Protein AF-A0A1J6JEH6-F1 (afdb_monomer_lite)

Structure (mmCIF, N/CA/C/O backbone):
data_AF-A0A1J6JEH6-F1
#
_entry.id   AF-A0A1J6JEH6-F1
#
loop_
_atom_site.group_PDB
_atom_site.id
_atom_site.type_symbol
_atom_site.label_atom_id
_atom_site.label_alt_id
_atom_site.label_comp_id
_atom_site.label_asym_id
_atom_site.label_entity_id
_atom_site.label_seq_id
_atom_site.pdbx_PDB_ins_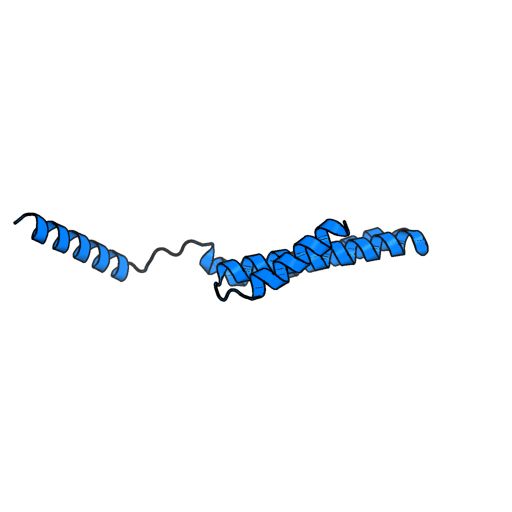code
_atom_site.Cartn_x
_atom_site.Cartn_y
_atom_site.Cartn_z
_atom_site.occupancy
_atom_site.B_iso_or_equiv
_atom_site.auth_seq_id
_atom_site.auth_comp_id
_atom_site.auth_asym_id
_atom_site.auth_atom_id
_atom_site.pdbx_PDB_model_num
ATOM 1 N N . MET A 1 1 ? 6.330 -15.374 -10.307 1.00 56.19 1 MET A N 1
ATOM 2 C CA . MET A 1 1 ? 5.485 -14.159 -10.274 1.00 56.19 1 MET A CA 1
ATOM 3 C C . MET A 1 1 ? 4.060 -14.418 -10.747 1.00 56.19 1 MET A C 1
ATOM 5 O O . MET A 1 1 ? 3.161 -14.256 -9.941 1.00 56.19 1 MET A O 1
ATOM 9 N N . VAL A 1 2 ? 3.834 -14.915 -11.970 1.00 61.06 2 VAL A N 1
ATOM 10 C CA . VAL A 1 2 ? 2.478 -15.152 -12.523 1.00 61.06 2 VAL A CA 1
ATOM 11 C C . VAL A 1 2 ? 1.598 -16.068 -11.651 1.00 61.06 2 VAL A C 1
ATOM 13 O O . VAL A 1 2 ? 0.466 -15.708 -11.346 1.00 61.06 2 VAL A O 1
ATOM 16 N N . SER A 1 3 ? 2.131 -17.201 -11.174 1.00 62.75 3 SER A N 1
ATOM 17 C CA . SER A 1 3 ? 1.400 -18.117 -10.275 1.00 62.75 3 SER A CA 1
ATOM 18 C C . SER A 1 3 ? 0.985 -17.444 -8.954 1.00 62.75 3 SER A C 1
ATOM 20 O O . SER A 1 3 ? -0.160 -17.559 -8.527 1.00 62.75 3 SER A O 1
ATOM 22 N N . VAL A 1 4 ? 1.872 -16.636 -8.361 1.00 68.81 4 VAL A N 1
ATOM 23 C CA . VAL A 1 4 ? 1.596 -15.885 -7.121 1.00 68.81 4 VAL A CA 1
ATOM 24 C C . VAL A 1 4 ? 0.475 -14.865 -7.334 1.00 68.81 4 VAL A C 1
ATOM 26 O O . VAL A 1 4 ? -0.432 -14.772 -6.511 1.00 68.81 4 VAL A O 1
ATOM 29 N N . THR A 1 5 ? 0.491 -14.142 -8.458 1.00 70.25 5 THR A N 1
ATOM 30 C CA . THR A 1 5 ? -0.560 -13.174 -8.808 1.00 70.25 5 THR A CA 1
ATOM 31 C C . THR A 1 5 ? -1.913 -13.858 -9.000 1.00 70.25 5 THR A C 1
ATOM 33 O O . THR A 1 5 ? -2.929 -13.355 -8.532 1.00 70.25 5 THR A O 1
ATOM 36 N N . MET A 1 6 ? -1.930 -15.030 -9.642 1.00 75.12 6 MET A N 1
ATOM 37 C CA . MET A 1 6 ? -3.159 -15.781 -9.905 1.00 75.12 6 MET A CA 1
ATOM 38 C C . MET A 1 6 ? -3.780 -16.333 -8.615 1.00 75.12 6 MET A C 1
ATOM 40 O O . MET A 1 6 ? -4.987 -16.214 -8.407 1.00 75.12 6 MET A O 1
ATOM 44 N N . VAL A 1 7 ? -2.950 -16.867 -7.713 1.00 72.94 7 VAL A N 1
ATOM 45 C CA . VAL A 1 7 ? -3.392 -17.349 -6.396 1.00 72.94 7 VAL A CA 1
ATOM 46 C C . VAL A 1 7 ? -3.938 -16.197 -5.549 1.00 72.94 7 VAL A C 1
ATOM 48 O O . VAL A 1 7 ? -5.037 -16.315 -5.012 1.00 72.94 7 VAL A O 1
ATOM 51 N N . LYS A 1 8 ? -3.236 -15.055 -5.482 1.00 65.75 8 LYS A N 1
ATOM 52 C CA . LYS A 1 8 ? -3.715 -13.877 -4.735 1.00 65.75 8 LYS A CA 1
ATOM 53 C C . LYS A 1 8 ? -5.006 -13.293 -5.320 1.00 65.75 8 LYS A C 1
ATOM 55 O O . LYS A 1 8 ? -5.881 -12.883 -4.563 1.00 65.75 8 LYS A O 1
ATOM 60 N N . PHE A 1 9 ? -5.177 -13.317 -6.644 1.00 71.06 9 PHE A N 1
ATOM 61 C CA . PHE A 1 9 ? -6.410 -12.873 -7.301 1.00 71.06 9 PHE A CA 1
ATOM 62 C C . PHE A 1 9 ? -7.614 -13.765 -6.959 1.00 71.06 9 PHE A C 1
ATOM 64 O O . PHE A 1 9 ? -8.680 -13.261 -6.606 1.00 71.06 9 PHE A O 1
ATOM 71 N N . LEU A 1 10 ? -7.445 -15.090 -6.991 1.00 74.88 10 LEU A N 1
ATOM 72 C CA . LEU A 1 10 ? -8.499 -16.030 -6.593 1.00 74.88 10 LEU A CA 1
ATOM 73 C C . LEU A 1 10 ? -8.874 -15.869 -5.114 1.00 74.88 10 LEU A C 1
ATOM 75 O O . LEU A 1 10 ? -10.059 -15.861 -4.773 1.00 74.88 10 LEU A O 1
ATOM 79 N N . LEU A 1 11 ? -7.878 -15.666 -4.249 1.00 67.25 11 LEU A N 1
ATOM 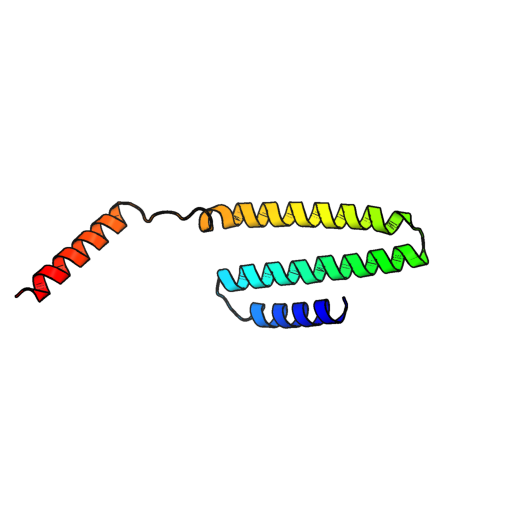80 C CA . LEU A 1 11 ? -8.097 -15.406 -2.827 1.00 67.25 11 LEU A CA 1
ATOM 81 C C . LEU A 1 11 ? -8.841 -14.079 -2.596 1.00 67.25 11 LEU A C 1
ATOM 83 O O . LEU A 1 11 ? -9.743 -14.018 -1.767 1.00 67.25 11 LEU A O 1
ATOM 87 N N . MET A 1 12 ? -8.534 -13.035 -3.372 1.00 63.81 12 MET A N 1
ATOM 88 C CA . MET A 1 12 ? -9.216 -11.736 -3.317 1.00 63.81 12 MET A CA 1
ATOM 89 C C . MET A 1 12 ? -10.705 -11.845 -3.683 1.00 63.81 12 MET A C 1
ATOM 91 O O . MET A 1 12 ? -11.562 -11.284 -2.992 1.00 63.81 12 MET A O 1
ATOM 95 N N . VAL A 1 13 ? -11.037 -12.610 -4.727 1.00 70.19 13 VAL A N 1
ATOM 96 C CA . VAL A 1 13 ? -12.432 -12.889 -5.109 1.00 70.19 13 VAL A CA 1
ATOM 97 C C . VAL A 1 13 ? -13.152 -13.694 -4.020 1.00 70.19 13 VAL A C 1
ATOM 99 O O . VAL A 1 13 ? -14.316 -13.417 -3.722 1.00 70.19 13 VAL A O 1
ATOM 102 N N . TYR A 1 14 ? -12.463 -14.647 -3.388 1.00 68.75 14 TYR A N 1
ATOM 103 C CA . TYR A 1 14 ? -13.014 -15.454 -2.299 1.00 68.75 14 TYR A CA 1
ATOM 104 C C . TYR A 1 14 ? -13.277 -14.622 -1.032 1.00 68.75 14 TYR A C 1
ATOM 106 O O . TYR A 1 14 ? -14.378 -14.663 -0.480 1.00 68.75 14 TYR A O 1
ATOM 114 N N . CYS A 1 15 ? -12.321 -13.789 -0.612 1.00 58.78 15 CYS A N 1
ATOM 115 C CA . CYS A 1 15 ? -12.451 -12.937 0.573 1.00 58.78 15 CYS A CA 1
ATOM 116 C C . CYS A 1 15 ? -13.490 -11.815 0.400 1.00 58.78 15 CYS A C 1
ATOM 118 O O . CYS A 1 15 ? -14.144 -11.448 1.376 1.00 58.78 15 CYS A O 1
ATOM 120 N N . ARG A 1 16 ? -13.746 -11.325 -0.827 1.00 59.09 16 ARG A N 1
ATOM 121 C CA . ARG A 1 16 ? -14.825 -10.345 -1.098 1.00 59.09 16 ARG A CA 1
ATOM 122 C C . ARG A 1 16 ? -16.233 -10.846 -0.766 1.00 59.09 16 ARG A C 1
ATOM 124 O O . ARG A 1 16 ? -17.137 -10.020 -0.654 1.00 59.09 16 ARG A O 1
ATOM 131 N N . LYS A 1 17 ? -16.447 -12.158 -0.602 1.00 59.12 17 LYS A N 1
ATOM 132 C CA . LYS A 1 17 ? -17.752 -12.708 -0.194 1.00 59.12 17 LYS A CA 1
ATOM 133 C C . LYS A 1 17 ? -18.069 -12.514 1.294 1.00 59.12 17 LYS A C 1
ATOM 135 O O . LYS A 1 17 ? -19.230 -12.655 1.672 1.00 59.12 17 LYS A O 1
ATOM 140 N N . PHE A 1 18 ? -17.091 -12.170 2.131 1.00 58.00 18 PHE A N 1
ATOM 141 C CA . PHE A 1 18 ? -17.283 -12.037 3.576 1.00 58.00 18 PHE A CA 1
ATOM 142 C C . PHE A 1 18 ? -17.427 -10.565 3.994 1.00 58.00 18 PHE A C 1
ATOM 144 O O . PHE A 1 18 ? -16.619 -9.715 3.631 1.00 58.00 18 PHE A O 1
ATOM 151 N N . LYS A 1 19 ? -18.468 -10.252 4.781 1.00 55.72 19 LYS A N 1
ATOM 152 C CA . LYS A 1 19 ? -18.788 -8.885 5.246 1.00 55.72 19 LYS A CA 1
ATOM 153 C C . LYS A 1 19 ? -18.022 -8.443 6.504 1.00 55.72 19 LYS A C 1
ATOM 155 O O . LYS A 1 19 ? -18.225 -7.324 6.962 1.00 55.72 19 LYS A O 1
ATOM 160 N N . ASN A 1 20 ? -17.157 -9.294 7.055 1.00 60.22 20 ASN A N 1
ATOM 161 C CA . ASN A 1 20 ? -16.379 -8.975 8.252 1.00 60.22 20 ASN A CA 1
ATOM 162 C C . ASN A 1 20 ? -15.307 -7.922 7.944 1.00 60.22 20 ASN A C 1
ATOM 164 O O . ASN A 1 20 ? -14.566 -8.054 6.971 1.00 60.22 20 ASN A O 1
ATOM 168 N N . GLU A 1 21 ? -15.205 -6.902 8.795 1.00 61.47 21 GLU A N 1
ATOM 169 C CA . GLU A 1 21 ? -14.291 -5.761 8.631 1.00 61.47 21 GLU A CA 1
ATOM 170 C C . GLU A 1 21 ? -12.819 -6.201 8.545 1.00 61.47 21 GLU A C 1
ATOM 172 O O . GLU A 1 21 ? -12.093 -5.785 7.644 1.00 61.47 21 GLU A O 1
ATOM 177 N N . ILE A 1 22 ? -12.429 -7.172 9.377 1.00 65.75 22 ILE A N 1
ATOM 178 C CA . ILE A 1 22 ? -11.092 -7.789 9.376 1.00 65.75 22 ILE A CA 1
ATOM 179 C C . ILE A 1 22 ? -10.810 -8.515 8.048 1.00 65.75 22 ILE A C 1
ATOM 181 O O . ILE A 1 22 ? -9.721 -8.414 7.484 1.00 65.75 22 ILE A O 1
ATOM 185 N N . VAL A 1 23 ? -11.808 -9.221 7.502 1.00 64.88 23 VAL A N 1
ATOM 186 C CA . VAL A 1 23 ? -11.660 -9.962 6.238 1.00 64.88 23 VAL A CA 1
ATOM 187 C C . VAL A 1 23 ? -11.606 -9.005 5.046 1.00 64.88 23 VAL A C 1
ATOM 189 O O . VAL A 1 23 ? -10.890 -9.271 4.085 1.00 64.88 23 VAL A O 1
ATOM 192 N N . ARG A 1 24 ? -12.293 -7.857 5.113 1.00 66.12 24 ARG A N 1
ATOM 193 C CA . ARG A 1 24 ? -12.174 -6.792 4.105 1.00 66.12 24 ARG A CA 1
ATOM 194 C C . ARG A 1 24 ? -10.796 -6.140 4.115 1.00 66.12 24 ARG A C 1
ATOM 196 O O . ARG A 1 24 ? -10.260 -5.917 3.034 1.00 66.12 24 ARG A O 1
ATOM 203 N N . ALA A 1 25 ? -10.214 -5.886 5.287 1.00 66.44 25 ALA A N 1
ATOM 204 C CA . ALA A 1 25 ? -8.846 -5.378 5.384 1.00 66.44 25 ALA A CA 1
ATOM 205 C C . ALA A 1 25 ? -7.838 -6.367 4.765 1.00 66.44 25 ALA A C 1
ATOM 207 O O . ALA A 1 25 ? -7.026 -5.979 3.929 1.00 66.44 25 ALA A O 1
ATOM 208 N N . CYS A 1 26 ? -7.971 -7.662 5.071 1.00 68.50 26 CYS A N 1
ATOM 209 C CA . CYS A 1 26 ? -7.160 -8.727 4.468 1.00 68.50 26 CYS A CA 1
ATOM 210 C C . CYS A 1 26 ? -7.382 -8.869 2.945 1.00 68.50 26 CYS A C 1
ATOM 212 O O . CYS A 1 26 ? -6.436 -9.056 2.182 1.00 68.50 26 CYS A O 1
ATOM 214 N N . ALA A 1 27 ? -8.619 -8.719 2.461 1.00 66.56 27 ALA A N 1
ATOM 215 C CA . ALA A 1 27 ? -8.908 -8.718 1.026 1.00 66.56 27 ALA A CA 1
ATOM 216 C C . ALA A 1 27 ? -8.283 -7.513 0.302 1.00 66.56 27 ALA A C 1
ATOM 218 O O . ALA A 1 27 ? -7.878 -7.630 -0.856 1.00 66.56 27 ALA A O 1
ATOM 219 N N . GLN A 1 28 ? -8.222 -6.361 0.973 1.00 67.69 28 GLN A N 1
ATOM 220 C CA . GLN A 1 28 ? -7.633 -5.141 0.432 1.00 67.69 28 GLN A CA 1
ATOM 221 C C . GLN A 1 28 ? -6.107 -5.246 0.337 1.00 67.69 28 GLN A C 1
ATOM 223 O O . GLN A 1 28 ? -5.551 -4.876 -0.695 1.00 67.69 28 GLN A O 1
ATOM 228 N N . ASP A 1 29 ? -5.458 -5.834 1.342 1.00 76.88 29 ASP A N 1
ATOM 229 C CA . ASP A 1 29 ? -4.030 -6.173 1.319 1.00 76.88 29 ASP A CA 1
ATOM 230 C C . ASP A 1 29 ? -3.677 -7.065 0.113 1.00 76.88 29 ASP A C 1
ATOM 232 O O . ASP A 1 29 ? -2.844 -6.717 -0.728 1.00 76.88 29 ASP A O 1
ATOM 236 N N . HIS A 1 30 ? -4.426 -8.155 -0.079 1.00 74.25 30 HIS A N 1
ATOM 237 C CA . HIS A 1 30 ? -4.211 -9.053 -1.214 1.00 74.25 30 HIS A CA 1
ATOM 238 C C . HIS A 1 30 ? -4.473 -8.413 -2.582 1.00 74.25 30 HIS A C 1
ATOM 240 O O . HIS A 1 30 ? -3.790 -8.745 -3.553 1.00 74.25 30 HIS A O 1
ATOM 246 N N . PHE A 1 31 ? -5.437 -7.496 -2.690 1.00 74.69 31 PHE A N 1
ATOM 247 C CA . PHE A 1 31 ? -5.664 -6.752 -3.930 1.00 74.69 31 PHE A CA 1
ATOM 248 C C . PHE A 1 31 ? -4.478 -5.851 -4.277 1.00 74.69 31 PHE A C 1
ATOM 250 O O . PHE A 1 31 ? -4.056 -5.798 -5.434 1.00 74.69 31 PHE A O 1
ATOM 257 N N . PHE A 1 32 ? -3.917 -5.179 -3.273 1.00 77.69 32 PHE A N 1
ATOM 258 C CA . PHE A 1 32 ? -2.740 -4.340 -3.451 1.00 77.69 32 PHE A CA 1
ATOM 259 C C . PHE A 1 32 ? -1.535 -5.145 -3.920 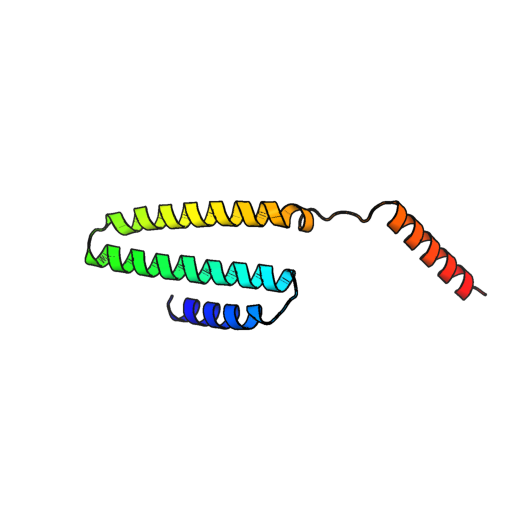1.00 77.69 32 PHE A C 1
ATOM 261 O O . PHE A 1 32 ? -0.880 -4.747 -4.880 1.00 77.69 32 PHE A O 1
ATOM 268 N N . ASP A 1 33 ? -1.309 -6.314 -3.332 1.00 77.19 33 ASP A N 1
ATOM 269 C CA . ASP A 1 33 ? -0.248 -7.224 -3.756 1.00 77.19 33 ASP A CA 1
ATOM 270 C C . ASP A 1 33 ? -0.388 -7.705 -5.209 1.00 77.19 33 ASP A C 1
ATOM 272 O O . ASP A 1 33 ? 0.607 -7.906 -5.906 1.00 77.19 33 ASP A O 1
ATOM 276 N N . VAL A 1 34 ? -1.616 -7.911 -5.692 1.00 74.06 34 VAL A N 1
ATOM 277 C CA . VAL A 1 34 ? -1.863 -8.268 -7.099 1.00 74.06 34 VAL A CA 1
ATOM 278 C C . VAL A 1 34 ? -1.519 -7.096 -8.020 1.00 74.06 34 VAL A C 1
ATOM 280 O O . VAL A 1 34 ? -0.901 -7.300 -9.070 1.00 74.06 34 VAL A O 1
ATOM 283 N N . ILE A 1 35 ? -1.883 -5.870 -7.636 1.00 77.44 35 ILE A N 1
ATOM 284 C CA . ILE A 1 35 ? -1.587 -4.659 -8.412 1.00 77.44 35 ILE A CA 1
ATOM 285 C C . ILE A 1 35 ? -0.079 -4.409 -8.467 1.00 77.44 35 ILE A C 1
ATOM 287 O O . ILE A 1 35 ? 0.474 -4.278 -9.554 1.00 77.44 35 ILE A O 1
ATOM 291 N N . THR A 1 36 ? 0.616 -4.386 -7.332 1.00 75.69 36 THR A N 1
ATOM 292 C CA . THR A 1 36 ? 2.057 -4.090 -7.305 1.00 75.69 36 THR A CA 1
ATOM 293 C C . THR A 1 36 ? 2.861 -5.137 -8.074 1.00 75.69 36 THR A C 1
ATOM 295 O O . THR A 1 36 ? 3.743 -4.784 -8.856 1.00 75.69 36 THR A O 1
ATOM 298 N N . ASN A 1 37 ? 2.510 -6.419 -7.944 1.00 79.31 37 ASN A N 1
ATOM 299 C CA . ASN A 1 37 ? 3.200 -7.505 -8.636 1.00 79.31 37 ASN A CA 1
ATOM 300 C C . ASN A 1 37 ? 2.913 -7.531 -10.150 1.00 79.31 37 ASN A C 1
ATOM 302 O O . ASN A 1 37 ? 3.790 -7.873 -10.943 1.00 79.31 37 ASN A O 1
ATOM 306 N N . SER A 1 38 ? 1.699 -7.161 -10.575 1.00 73.44 38 SER A N 1
ATOM 307 C CA . SER A 1 38 ? 1.364 -7.046 -12.003 1.00 73.44 38 SER A CA 1
ATOM 308 C C . SER A 1 38 ? 2.039 -5.838 -12.657 1.00 73.44 38 SER A C 1
ATOM 310 O O . SER A 1 38 ? 2.630 -5.986 -13.725 1.00 73.44 38 SER A O 1
ATOM 312 N N . VAL A 1 39 ? 2.045 -4.675 -11.999 1.00 75.69 39 VAL A N 1
ATOM 313 C CA . VAL A 1 39 ? 2.759 -3.482 -12.485 1.00 75.69 39 VAL A CA 1
ATOM 314 C C . VAL A 1 39 ? 4.273 -3.717 -12.496 1.00 75.69 39 VAL A C 1
ATOM 316 O O . VAL A 1 39 ? 4.933 -3.357 -13.470 1.00 75.69 39 VAL A O 1
ATOM 319 N N . GLY A 1 40 ? 4.831 -4.395 -11.488 1.00 78.81 40 GLY A N 1
ATOM 320 C CA . GLY A 1 40 ? 6.243 -4.789 -11.476 1.00 78.81 40 GLY A CA 1
ATOM 321 C C . GLY A 1 40 ? 6.614 -5.683 -12.665 1.00 78.81 40 GLY A C 1
ATOM 322 O O . GLY A 1 40 ? 7.612 -5.437 -13.338 1.00 78.81 40 GLY A O 1
ATOM 323 N N . LEU A 1 41 ? 5.766 -6.662 -12.999 1.00 79.00 41 LEU A N 1
ATOM 324 C CA . LEU A 1 41 ? 5.965 -7.519 -14.171 1.00 79.00 41 LEU A CA 1
ATOM 325 C C . LEU A 1 41 ? 5.918 -6.720 -15.484 1.00 79.00 41 LEU A C 1
ATOM 327 O O . LEU A 1 41 ? 6.760 -6.922 -16.355 1.00 79.00 41 LEU A O 1
ATOM 331 N N . VAL A 1 42 ? 4.953 -5.806 -15.624 1.00 77.81 42 VAL A N 1
ATOM 332 C CA . VAL A 1 42 ? 4.813 -4.952 -16.815 1.00 77.81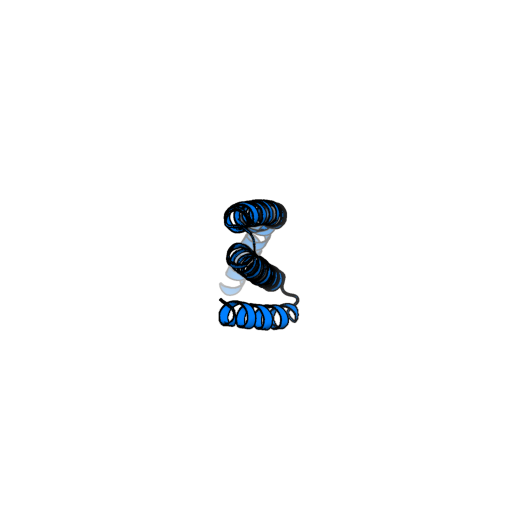 42 VAL A CA 1
ATOM 333 C C . VAL A 1 42 ? 6.033 -4.050 -16.985 1.00 77.81 42 VAL A C 1
ATOM 335 O O . VAL A 1 42 ? 6.581 -3.969 -18.083 1.00 77.81 42 VAL A O 1
ATOM 338 N N . THR A 1 43 ? 6.496 -3.426 -15.901 1.00 73.19 43 THR A N 1
ATOM 339 C CA . THR A 1 43 ? 7.682 -2.560 -15.919 1.00 73.19 43 THR A CA 1
ATOM 340 C C . THR A 1 43 ? 8.936 -3.343 -16.312 1.00 73.19 43 THR A C 1
ATOM 342 O O . THR A 1 43 ? 9.659 -2.911 -17.207 1.00 73.19 43 THR A O 1
ATOM 345 N N . ALA A 1 44 ? 9.143 -4.533 -15.739 1.00 75.00 44 ALA A N 1
ATOM 346 C CA . ALA A 1 44 ? 10.283 -5.388 -16.065 1.00 75.00 44 ALA A CA 1
ATOM 347 C C . ALA A 1 44 ? 10.275 -5.836 -17.539 1.00 75.00 44 ALA A C 1
ATOM 349 O O . ALA A 1 44 ? 11.302 -5.798 -18.216 1.00 75.00 44 ALA A O 1
ATOM 350 N N . VAL A 1 45 ? 9.108 -6.213 -18.076 1.00 76.00 45 VAL A N 1
ATOM 351 C CA . VAL A 1 45 ? 8.965 -6.596 -19.493 1.00 76.00 45 VAL A CA 1
ATOM 352 C C . VAL A 1 45 ? 9.217 -5.402 -20.421 1.00 76.00 45 VAL A C 1
ATOM 354 O O . VAL A 1 45 ? 9.910 -5.537 -21.432 1.00 76.00 45 VAL A O 1
ATOM 357 N N . LEU A 1 46 ? 8.696 -4.221 -20.079 1.00 72.12 46 LEU A N 1
ATOM 358 C CA . LEU A 1 46 ? 8.918 -2.994 -20.848 1.00 72.12 46 LEU A CA 1
ATOM 359 C C . LEU A 1 46 ? 10.384 -2.543 -20.809 1.00 72.12 46 LEU A C 1
ATOM 361 O O . LEU A 1 46 ? 10.900 -2.095 -21.833 1.00 72.12 46 LEU A O 1
ATOM 365 N N . ALA A 1 47 ? 11.071 -2.709 -19.679 1.00 70.44 47 ALA A N 1
ATOM 366 C CA . ALA A 1 47 ? 12.483 -2.368 -19.535 1.00 70.44 47 ALA A CA 1
ATOM 367 C C . ALA A 1 47 ? 13.394 -3.233 -20.419 1.00 70.44 47 ALA A C 1
ATOM 369 O O . ALA A 1 47 ? 14.355 -2.724 -20.992 1.00 70.44 47 ALA A O 1
ATOM 370 N N . VAL A 1 48 ? 13.055 -4.515 -20.598 1.00 71.25 48 VAL A N 1
ATOM 371 C CA . VAL A 1 48 ? 13.777 -5.420 -21.510 1.00 71.25 48 VAL A CA 1
ATOM 372 C C . VAL A 1 48 ? 13.533 -5.058 -22.980 1.00 71.25 48 VAL A C 1
ATOM 374 O O . VAL A 1 48 ? 14.414 -5.255 -23.816 1.00 71.25 48 VAL A O 1
ATOM 377 N N . ARG A 1 49 ? 12.345 -4.536 -23.323 1.00 69.62 49 ARG A N 1
ATOM 378 C CA . ARG A 1 49 ? 11.954 -4.292 -24.721 1.00 69.62 49 ARG A CA 1
ATOM 379 C C . ARG A 1 49 ? 12.281 -2.889 -25.239 1.00 69.62 49 ARG A C 1
ATOM 381 O O . ARG A 1 49 ? 12.504 -2.759 -26.440 1.00 69.62 49 ARG A O 1
ATOM 388 N N . PHE A 1 50 ? 12.280 -1.874 -24.374 1.00 68.50 50 PHE A N 1
ATOM 389 C CA . PHE A 1 50 ? 12.378 -0.467 -24.776 1.00 68.50 50 PHE A CA 1
ATOM 390 C C . PHE A 1 50 ? 13.638 0.224 -24.243 1.00 68.50 50 PHE A C 1
ATOM 392 O O . PHE A 1 50 ? 14.544 0.503 -25.022 1.00 68.50 50 PHE A O 1
ATOM 399 N N . TYR A 1 51 ? 13.710 0.506 -22.939 1.00 68.69 51 TYR A N 1
ATOM 400 C CA . TYR A 1 51 ? 14.823 1.246 -22.337 1.00 68.69 51 TYR A CA 1
ATOM 401 C C . TYR A 1 51 ? 15.053 0.810 -20.884 1.00 68.69 51 TYR A C 1
ATOM 403 O O . TYR A 1 51 ? 14.113 0.756 -20.094 1.00 68.69 51 TYR A O 1
ATOM 411 N N . TRP A 1 52 ? 16.318 0.588 -20.510 1.00 70.94 52 TRP A N 1
ATOM 412 C CA . TRP A 1 52 ? 16.742 0.172 -19.160 1.00 70.94 52 TRP A CA 1
ATOM 413 C C . TRP A 1 52 ? 16.243 1.103 -18.035 1.00 70.94 52 TRP A C 1
ATOM 415 O O . TRP A 1 52 ? 15.964 0.640 -16.934 1.00 70.94 52 TRP A O 1
ATOM 425 N N . TRP A 1 53 ? 16.055 2.399 -18.312 1.00 73.50 53 TRP A N 1
ATOM 426 C CA . TRP A 1 53 ? 15.592 3.387 -17.324 1.00 73.50 53 TRP A CA 1
ATOM 427 C C . TRP A 1 53 ? 14.124 3.229 -16.905 1.00 73.50 53 TRP A C 1
ATOM 429 O O . TRP A 1 53 ? 13.713 3.799 -15.898 1.00 73.50 53 TRP A O 1
ATOM 439 N N . ILE A 1 54 ? 13.328 2.449 -17.640 1.00 73.12 54 ILE A N 1
ATOM 440 C CA . ILE A 1 54 ? 11.903 2.258 -17.338 1.00 73.12 54 ILE A CA 1
ATOM 441 C C . ILE A 1 54 ? 11.714 1.490 -16.023 1.00 73.12 54 ILE A C 1
ATOM 443 O O . ILE A 1 54 ? 10.797 1.802 -15.267 1.00 73.12 54 ILE A O 1
ATOM 447 N N . ASP A 1 55 ? 12.602 0.542 -15.721 1.00 74.75 55 ASP A N 1
ATOM 448 C CA . ASP A 1 55 ? 12.552 -0.259 -14.494 1.00 74.75 55 ASP A CA 1
ATOM 449 C C . ASP A 1 55 ? 12.700 0.587 -13.211 1.00 74.75 55 ASP A C 1
ATOM 451 O O . ASP A 1 55 ? 11.774 0.583 -12.394 1.00 74.75 55 ASP A O 1
ATOM 455 N N . PRO A 1 56 ? 13.758 1.410 -13.038 1.00 79.19 56 PRO A N 1
ATOM 456 C CA . PRO A 1 56 ? 13.894 2.248 -11.849 1.00 79.19 56 PRO A CA 1
ATOM 457 C C . PRO A 1 56 ? 12.794 3.314 -11.737 1.00 79.19 56 PRO A C 1
ATOM 459 O O . PRO A 1 56 ? 12.331 3.595 -10.632 1.00 79.19 56 PRO A O 1
ATOM 462 N N . THR A 1 57 ? 12.319 3.888 -12.850 1.00 83.81 57 THR A N 1
ATOM 463 C CA . THR A 1 57 ? 11.202 4.849 -12.814 1.00 83.81 57 THR A CA 1
ATOM 464 C C . THR A 1 57 ? 9.893 4.182 -12.394 1.00 83.81 57 THR A C 1
ATOM 466 O O . THR A 1 57 ? 9.192 4.704 -11.524 1.00 83.81 57 THR A O 1
ATOM 469 N N . GLY A 1 58 ? 9.566 3.016 -12.955 1.00 78.88 58 GLY A N 1
ATOM 470 C CA . GLY A 1 58 ? 8.372 2.273 -12.558 1.00 78.88 58 GLY A CA 1
ATOM 471 C C . GLY A 1 58 ? 8.442 1.805 -11.105 1.00 78.88 58 GLY A C 1
ATOM 472 O O . GLY A 1 58 ? 7.451 1.922 -10.387 1.00 78.88 58 GLY A O 1
ATOM 473 N N . ALA A 1 59 ? 9.618 1.394 -10.622 1.00 81.00 59 ALA A N 1
ATOM 474 C CA . ALA A 1 59 ? 9.822 1.036 -9.221 1.00 81.00 59 ALA A CA 1
ATOM 475 C C . ALA A 1 59 ? 9.535 2.209 -8.263 1.00 81.00 59 ALA A C 1
ATOM 477 O O . ALA A 1 59 ? 8.836 2.027 -7.265 1.00 81.00 59 ALA A O 1
ATOM 478 N N . ILE A 1 60 ? 9.998 3.426 -8.579 1.00 86.94 60 ILE A N 1
ATOM 479 C CA . ILE A 1 60 ? 9.733 4.632 -7.771 1.00 86.94 60 ILE A CA 1
ATOM 480 C C . ILE A 1 60 ? 8.234 4.973 -7.751 1.00 86.94 60 ILE A C 1
ATOM 482 O O . ILE A 1 60 ? 7.681 5.308 -6.699 1.00 86.94 60 ILE A O 1
ATOM 486 N N . ILE A 1 61 ? 7.552 4.859 -8.894 1.00 83.94 61 ILE A N 1
ATOM 487 C CA . ILE A 1 61 ? 6.105 5.104 -8.990 1.00 83.94 61 ILE A CA 1
ATOM 488 C C . ILE A 1 61 ? 5.327 4.086 -8.144 1.00 83.94 61 ILE A C 1
ATOM 490 O O . ILE A 1 61 ? 4.445 4.466 -7.374 1.00 83.94 61 ILE A O 1
ATOM 494 N N . ILE A 1 62 ? 5.679 2.799 -8.217 1.00 82.88 62 ILE A N 1
ATOM 495 C CA . ILE A 1 62 ? 5.042 1.752 -7.404 1.00 82.88 62 ILE A CA 1
ATOM 496 C C . ILE A 1 62 ? 5.300 1.994 -5.912 1.00 82.88 62 ILE A C 1
ATOM 498 O O . ILE A 1 62 ? 4.377 1.876 -5.102 1.00 82.88 62 ILE A O 1
ATOM 502 N N . ALA A 1 63 ? 6.529 2.355 -5.537 1.00 83.62 63 ALA A N 1
ATOM 503 C CA . ALA A 1 63 ? 6.898 2.606 -4.148 1.00 83.62 63 ALA A CA 1
ATOM 504 C C . ALA A 1 63 ? 6.100 3.777 -3.555 1.00 83.62 63 ALA A C 1
ATOM 506 O O . ALA A 1 63 ? 5.481 3.640 -2.499 1.00 83.62 63 ALA A O 1
ATOM 507 N N . THR A 1 64 ? 6.045 4.908 -4.263 1.00 86.44 64 THR A N 1
ATOM 508 C CA . THR A 1 64 ? 5.293 6.097 -3.825 1.00 86.44 64 THR A CA 1
ATOM 509 C C . THR A 1 64 ? 3.785 5.844 -3.754 1.00 86.44 64 THR A C 1
ATOM 511 O O . THR A 1 64 ? 3.138 6.258 -2.787 1.00 86.44 64 THR A O 1
ATOM 514 N N . TYR A 1 65 ? 3.224 5.105 -4.717 1.00 81.19 65 TYR A N 1
ATOM 515 C CA . TYR A 1 65 ? 1.819 4.686 -4.708 1.00 81.19 65 TYR A CA 1
ATOM 516 C C . TYR A 1 65 ? 1.487 3.775 -3.517 1.00 81.19 65 TYR A C 1
ATOM 518 O O . TYR A 1 65 ? 0.479 3.978 -2.832 1.00 81.19 65 TYR A O 1
ATOM 526 N N . THR A 1 66 ? 2.364 2.809 -3.232 1.00 81.50 66 THR A N 1
ATOM 527 C CA . THR A 1 66 ? 2.216 1.879 -2.106 1.00 81.50 66 THR A CA 1
ATOM 528 C C . THR A 1 66 ? 2.234 2.648 -0.789 1.00 81.50 66 THR A C 1
ATOM 530 O O . THR A 1 66 ? 1.265 2.583 -0.037 1.00 81.50 66 THR A O 1
ATOM 533 N N . ILE A 1 67 ? 3.265 3.462 -0.543 1.00 83.00 67 ILE A N 1
ATOM 534 C CA . ILE A 1 67 ? 3.393 4.248 0.696 1.00 83.00 67 ILE A CA 1
ATOM 535 C C . ILE A 1 67 ? 2.169 5.145 0.911 1.00 83.00 67 ILE A C 1
ATOM 537 O O . ILE A 1 67 ? 1.595 5.154 1.997 1.00 83.00 67 ILE A O 1
ATOM 541 N N . SER A 1 68 ? 1.730 5.859 -0.129 1.00 81.00 68 SER A N 1
ATOM 542 C CA . SER A 1 68 ? 0.586 6.776 -0.033 1.00 81.00 68 SER A CA 1
ATOM 543 C C . SER A 1 68 ? -0.719 6.053 0.296 1.00 81.00 68 SER A C 1
ATOM 545 O O . SER A 1 68 ? -1.546 6.565 1.051 1.00 81.00 68 SER A O 1
ATOM 547 N N . THR A 1 69 ? -0.913 4.859 -0.261 1.00 77.31 69 THR A N 1
ATOM 548 C CA . THR A 1 69 ? -2.111 4.064 0.010 1.00 77.31 69 THR A CA 1
ATOM 549 C C . THR A 1 69 ? -2.086 3.504 1.427 1.00 77.31 69 THR A C 1
ATOM 551 O O . THR A 1 69 ? -3.046 3.684 2.175 1.00 77.31 69 THR A O 1
ATOM 554 N N . TRP A 1 70 ? -0.977 2.883 1.825 1.00 75.62 70 TRP A N 1
ATOM 555 C CA . TRP A 1 70 ? -0.833 2.309 3.159 1.00 75.62 70 TRP A CA 1
ATOM 556 C C . TRP A 1 70 ? -0.928 3.372 4.249 1.00 75.62 70 TRP A C 1
ATOM 558 O O . TRP A 1 70 ? -1.577 3.136 5.261 1.00 75.62 70 TRP A O 1
ATOM 568 N N . ALA A 1 71 ? -0.392 4.572 4.019 1.00 78.62 71 ALA A N 1
ATOM 569 C CA . ALA A 1 71 ? -0.549 5.691 4.941 1.00 78.62 71 ALA A CA 1
ATOM 570 C C . ALA A 1 71 ? -2.027 6.060 5.168 1.00 78.62 71 ALA A C 1
ATOM 572 O O . ALA A 1 71 ? -2.432 6.269 6.310 1.00 78.62 71 ALA A O 1
ATOM 573 N N . LYS A 1 72 ? -2.853 6.086 4.110 1.00 75.69 72 LYS A N 1
ATOM 574 C CA . LYS A 1 72 ? -4.300 6.344 4.232 1.00 75.69 72 LYS A CA 1
ATOM 575 C C . LYS A 1 72 ? -5.020 5.219 4.968 1.00 75.69 72 LYS A C 1
ATOM 577 O O . LYS A 1 72 ? -5.769 5.490 5.898 1.00 75.69 72 LYS A O 1
ATOM 582 N N . THR A 1 73 ? -4.758 3.966 4.600 1.00 72.38 73 THR A N 1
ATOM 583 C CA . THR A 1 73 ? -5.378 2.807 5.258 1.00 72.38 73 THR A CA 1
ATOM 584 C C . THR A 1 73 ? -4.993 2.725 6.734 1.00 72.38 73 THR A C 1
ATOM 586 O O . THR A 1 73 ? -5.853 2.467 7.574 1.00 72.38 73 THR A O 1
ATOM 589 N N . VAL A 1 74 ? -3.731 2.995 7.074 1.00 71.88 74 VAL A N 1
ATOM 590 C CA . VAL A 1 74 ? -3.279 3.073 8.466 1.00 71.88 74 VAL A CA 1
ATOM 591 C C . VAL A 1 74 ? -3.960 4.227 9.185 1.00 71.88 74 VAL A C 1
ATOM 593 O O . VAL A 1 74 ? -4.417 4.016 10.295 1.00 71.88 74 VAL A O 1
ATOM 596 N N . ALA A 1 75 ? -4.097 5.408 8.578 1.00 75.00 75 ALA A N 1
ATOM 597 C CA . ALA A 1 75 ? -4.791 6.534 9.205 1.00 75.00 75 ALA A CA 1
ATOM 598 C C . ALA A 1 75 ? -6.275 6.232 9.491 1.00 75.00 75 ALA A C 1
ATOM 600 O O . ALA A 1 75 ? -6.778 6.572 10.561 1.00 75.00 75 ALA A O 1
ATOM 601 N N . GLU A 1 76 ? -6.961 5.551 8.572 1.00 69.50 76 GLU A N 1
ATOM 602 C CA . GLU A 1 76 ? -8.360 5.133 8.737 1.00 69.50 76 GLU A CA 1
ATOM 603 C C . GLU A 1 76 ? -8.522 4.063 9.829 1.00 69.50 76 GLU A C 1
ATOM 605 O O . GLU A 1 76 ? -9.471 4.112 10.608 1.00 69.50 76 GLU A O 1
ATOM 610 N N . ASN A 1 77 ? -7.575 3.125 9.930 1.00 65.62 77 ASN A N 1
ATOM 611 C CA . ASN A 1 77 ? -7.635 2.000 10.870 1.00 65.62 77 ASN A CA 1
ATOM 612 C C . ASN A 1 77 ? -6.825 2.222 12.156 1.00 65.62 77 ASN A C 1
ATOM 614 O O . ASN A 1 77 ? -6.842 1.372 13.047 1.00 65.62 77 ASN A O 1
ATOM 618 N N . VAL A 1 78 ? -6.142 3.362 12.296 1.00 67.25 78 VAL A N 1
ATOM 619 C CA . VAL A 1 78 ? -5.283 3.681 13.449 1.00 67.25 78 VAL A CA 1
ATOM 620 C C . VAL A 1 78 ? -6.078 3.612 14.749 1.00 67.25 78 VAL A C 1
ATOM 622 O O . VAL A 1 78 ? -5.574 3.148 15.765 1.00 67.25 78 VAL A O 1
ATOM 625 N N . TRP A 1 79 ? -7.356 3.985 14.688 1.00 57.06 79 TRP A N 1
ATOM 626 C CA . TRP A 1 79 ? -8.289 3.928 15.808 1.00 57.06 79 TRP A CA 1
ATOM 627 C C . TRP A 1 79 ? -8.650 2.506 16.250 1.00 57.06 79 TRP A C 1
ATOM 629 O O . TRP A 1 79 ? -9.052 2.323 17.395 1.00 57.06 79 TRP A O 1
ATOM 639 N N . SER A 1 80 ? -8.503 1.515 15.369 1.00 58.34 80 SER A N 1
ATOM 640 C CA . SER A 1 80 ? -8.680 0.095 15.685 1.00 58.34 80 SER A CA 1
ATOM 641 C C . SER A 1 80 ? -7.375 -0.540 16.193 1.00 58.34 80 SER A C 1
ATOM 643 O O . SER A 1 80 ? -7.410 -1.388 17.082 1.00 58.34 80 SER A O 1
ATOM 645 N N . LEU A 1 81 ? -6.211 -0.092 15.689 1.00 57.22 81 LEU A N 1
ATOM 646 C CA . LEU A 1 81 ? -4.889 -0.571 16.129 1.00 57.22 81 LEU A CA 1
ATOM 647 C C . LEU A 1 81 ? -4.453 -0.009 17.488 1.00 57.22 81 LEU A C 1
ATOM 649 O O . LEU A 1 81 ? -3.802 -0.706 18.267 1.00 57.22 81 LEU A O 1
ATOM 653 N N . ILE A 1 82 ? -4.788 1.248 17.779 1.00 62.53 82 ILE A N 1
ATOM 654 C CA . ILE A 1 82 ? -4.592 1.834 19.102 1.00 62.53 82 ILE A CA 1
ATOM 655 C C . ILE A 1 82 ? -5.714 1.271 19.963 1.00 62.53 82 ILE A C 1
ATOM 657 O O . ILE A 1 82 ? -6.816 1.811 19.968 1.00 62.53 82 ILE A O 1
ATOM 661 N N . GLY A 1 83 ? -5.444 0.147 20.631 1.00 54.09 83 GLY A N 1
ATOM 662 C CA . GLY A 1 83 ? -6.391 -0.553 21.495 1.00 54.09 83 GLY A CA 1
ATOM 663 C C . GLY A 1 83 ? -7.104 0.416 22.434 1.00 54.09 83 GLY A C 1
ATOM 664 O O . GLY A 1 83 ? -6.577 0.813 23.472 1.00 54.09 83 GLY A O 1
ATOM 665 N N . ARG A 1 84 ? -8.309 0.833 22.041 1.00 62.53 84 ARG A N 1
ATOM 666 C CA . ARG A 1 84 ? -9.158 1.704 22.842 1.00 62.53 84 ARG A CA 1
ATOM 667 C C . ARG A 1 84 ? -9.691 0.864 23.992 1.00 62.53 84 ARG A C 1
ATOM 669 O O . ARG A 1 84 ? -10.534 -0.007 23.794 1.00 62.53 84 ARG A O 1
ATOM 676 N N . THR A 1 85 ? -9.211 1.148 25.198 1.00 62.97 85 THR A N 1
ATOM 677 C CA . THR A 1 85 ? -9.854 0.670 26.422 1.00 62.97 85 THR A CA 1
ATOM 678 C C . THR A 1 85 ? -11.317 1.112 26.416 1.00 62.97 85 THR A C 1
ATOM 680 O O . THR A 1 85 ? -11.630 2.252 26.056 1.00 62.97 85 THR A O 1
ATOM 683 N N . ALA A 1 86 ? -12.218 0.197 26.779 1.00 71.19 86 ALA A N 1
ATOM 684 C CA . ALA A 1 86 ? -13.640 0.498 26.888 1.00 71.19 86 ALA A CA 1
ATOM 685 C C . ALA A 1 86 ? -13.865 1.680 27.856 1.00 71.19 86 ALA A C 1
ATOM 687 O O . ALA A 1 86 ? -13.126 1.810 28.835 1.00 71.19 86 ALA A O 1
ATOM 688 N N . PRO A 1 87 ? -14.862 2.550 27.607 1.00 78.25 87 PRO A N 1
ATOM 689 C CA . PRO A 1 87 ? -15.143 3.685 28.481 1.00 78.25 87 PRO A CA 1
ATOM 690 C C . PRO A 1 87 ? -15.330 3.229 29.941 1.00 78.25 87 PRO A C 1
ATOM 692 O O . PRO A 1 87 ? -15.892 2.153 30.177 1.00 78.25 87 PRO A O 1
ATOM 695 N N . PRO A 1 88 ? -14.878 4.026 30.927 1.00 76.69 88 PRO A N 1
ATOM 696 C CA . PRO A 1 88 ? -14.823 3.620 32.334 1.00 76.69 88 PRO A CA 1
ATOM 697 C C . PRO A 1 88 ? -16.193 3.220 32.900 1.00 76.69 88 PRO A C 1
ATOM 699 O O . PRO A 1 88 ? -16.273 2.312 33.728 1.00 76.69 88 PRO A O 1
ATOM 702 N N . ASP A 1 89 ? -17.282 3.802 32.393 1.00 81.00 89 ASP A N 1
ATOM 703 C CA . ASP A 1 89 ? -18.651 3.425 32.767 1.00 81.00 89 ASP A CA 1
ATOM 704 C C . ASP A 1 89 ? -19.006 1.984 32.372 1.00 81.00 89 ASP A C 1
ATOM 706 O O . ASP A 1 89 ? -19.697 1.280 33.114 1.00 81.00 89 ASP A O 1
ATOM 710 N N . PHE A 1 90 ? -18.519 1.515 31.218 1.00 86.19 90 PHE A N 1
ATOM 711 C CA . PHE A 1 90 ? -18.738 0.142 30.763 1.00 86.19 90 PHE A CA 1
ATOM 712 C C . PHE A 1 90 ? -17.953 -0.848 31.626 1.00 86.19 90 PHE A C 1
ATOM 714 O O . PHE A 1 90 ? -18.512 -1.848 32.071 1.00 86.19 90 PHE A O 1
ATOM 721 N N . LEU A 1 91 ? -16.690 -0.532 31.935 1.00 85.62 91 LEU A N 1
ATOM 722 C CA . LEU A 1 91 ? -15.857 -1.341 32.831 1.00 85.62 91 LEU A CA 1
ATOM 723 C C . LEU A 1 91 ? -16.457 -1.428 34.241 1.00 85.62 91 LEU A C 1
ATOM 725 O O . LEU A 1 91 ? -16.475 -2.502 34.843 1.00 85.62 91 LEU A O 1
ATOM 729 N N . THR A 1 92 ? -17.012 -0.324 34.744 1.00 85.81 92 THR A N 1
ATOM 730 C CA . THR A 1 92 ? -17.644 -0.263 36.069 1.00 85.81 92 THR A CA 1
ATOM 731 C C . THR A 1 92 ? -18.912 -1.115 36.127 1.00 85.81 92 THR A C 1
ATOM 733 O O . THR A 1 92 ? -19.075 -1.911 37.051 1.00 85.81 92 THR A O 1
ATOM 736 N N . LYS A 1 93 ? -19.783 -1.029 35.110 1.00 86.88 93 LYS A N 1
ATOM 737 C CA . LYS A 1 93 ? -20.964 -1.905 35.002 1.00 86.88 93 LYS A CA 1
ATOM 738 C C . LYS A 1 93 ? -20.586 -3.377 34.885 1.00 86.88 93 LYS A C 1
ATOM 740 O O . LYS A 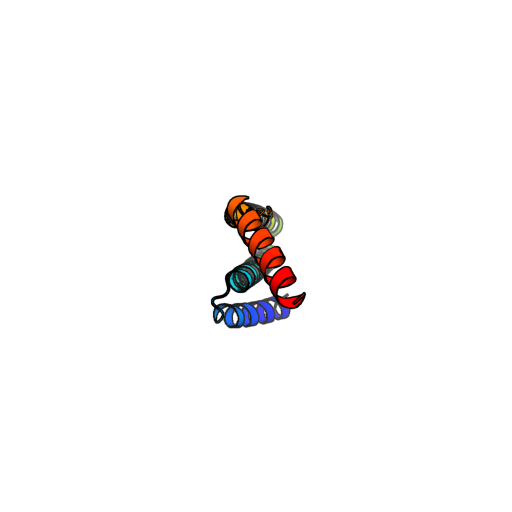1 93 ? -21.220 -4.210 35.526 1.00 86.88 93 LYS A O 1
ATOM 745 N N . LEU A 1 94 ? -19.558 -3.699 34.100 1.00 88.44 94 LEU A N 1
ATOM 746 C CA . LEU A 1 94 ? -19.084 -5.074 33.946 1.00 88.44 94 LEU A CA 1
ATOM 747 C C . LEU A 1 94 ? -18.572 -5.632 35.281 1.00 88.44 94 LEU A C 1
ATOM 749 O O . LEU A 1 94 ? -18.940 -6.735 35.672 1.00 88.44 94 LEU A O 1
ATOM 753 N N . THR A 1 95 ? -17.790 -4.834 36.011 1.00 89.06 95 THR A N 1
ATOM 754 C CA . THR A 1 95 ? -17.268 -5.190 37.338 1.00 89.06 95 THR A CA 1
ATOM 755 C C . THR A 1 95 ? -18.405 -5.417 38.331 1.00 89.06 95 THR A C 1
ATOM 757 O O . THR A 1 95 ? -18.402 -6.406 39.059 1.00 89.06 95 THR A O 1
ATOM 760 N N . TYR A 1 96 ? -19.420 -4.548 38.321 1.00 89.56 96 TYR A N 1
ATOM 761 C CA . TYR A 1 96 ? -20.600 -4.700 39.168 1.00 89.56 96 TYR A CA 1
ATOM 762 C C . TYR A 1 96 ? -21.394 -5.973 38.846 1.00 89.56 96 TYR A C 1
ATOM 764 O O . TYR A 1 96 ? -21.771 -6.702 39.760 1.00 89.56 96 TYR A O 1
ATOM 772 N N . LEU A 1 97 ? -21.613 -6.267 37.559 1.00 89.56 97 LEU A N 1
ATOM 773 C CA . LEU A 1 97 ? -22.324 -7.471 37.124 1.00 89.56 97 LEU A CA 1
ATOM 774 C C . LEU A 1 97 ? -21.597 -8.745 37.560 1.00 89.56 97 LEU A C 1
ATOM 776 O O . LEU A 1 97 ? -22.222 -9.629 38.142 1.00 89.56 97 LEU A O 1
ATOM 780 N N . ILE A 1 98 ? -20.281 -8.813 37.348 1.00 89.31 98 ILE A N 1
ATOM 781 C CA . ILE A 1 98 ? -19.455 -9.953 37.768 1.00 89.31 98 ILE A CA 1
ATOM 782 C C . ILE A 1 98 ? -19.531 -10.138 39.289 1.00 89.31 98 ILE A C 1
ATOM 784 O O . ILE A 1 98 ? -19.727 -11.252 39.772 1.00 89.31 98 ILE A O 1
ATOM 788 N N . GLU A 1 99 ? -19.435 -9.046 40.046 1.00 88.75 99 GLU A N 1
ATOM 789 C CA . GLU A 1 99 ? -19.515 -9.083 41.505 1.00 88.75 99 GLU A CA 1
ATOM 790 C C . GLU A 1 99 ? -20.894 -9.541 42.003 1.00 88.75 99 GLU A C 1
ATOM 792 O O . GLU A 1 99 ? -20.983 -10.345 42.931 1.00 88.75 99 GLU A O 1
ATOM 797 N N . SER A 1 100 ? -21.972 -9.052 41.383 1.00 84.44 100 SER A N 1
ATOM 798 C CA . SER A 1 100 ? -23.339 -9.465 41.719 1.00 84.44 100 SER A CA 1
ATOM 799 C C . SER A 1 100 ? -23.576 -10.945 41.417 1.00 84.44 100 SER A C 1
ATOM 801 O O . SER A 1 100 ? -24.004 -11.678 42.301 1.00 84.44 100 SER A O 1
ATOM 803 N N . SER A 1 101 ? -23.159 -11.417 40.238 1.00 80.00 101 SER A N 1
ATOM 804 C CA . SER A 1 101 ? -23.312 -12.816 39.837 1.00 80.00 101 SER A CA 1
ATOM 805 C C . SER A 1 101 ? -22.513 -13.772 40.725 1.00 80.00 101 SER A C 1
ATOM 807 O O . SER A 1 101 ? -22.945 -14.901 40.940 1.00 80.00 101 SER A O 1
ATOM 809 N N . ARG A 1 102 ? -21.359 -13.339 41.251 1.00 82.00 102 ARG A N 1
ATOM 810 C CA . ARG A 1 102 ? -20.576 -14.124 42.214 1.00 82.00 102 ARG A CA 1
ATOM 811 C C . ARG A 1 102 ? -21.282 -14.252 43.564 1.00 82.00 102 ARG A C 1
ATOM 813 O O . ARG A 1 102 ? -21.209 -15.311 44.177 1.00 82.00 102 ARG A O 1
ATOM 820 N N . ARG A 1 103 ? -21.938 -13.188 44.039 1.00 76.94 103 ARG A N 1
ATOM 821 C CA . ARG A 1 103 ? -22.688 -13.221 45.305 1.00 76.94 103 ARG A CA 1
ATOM 822 C C . ARG A 1 103 ? -23.907 -14.136 45.232 1.00 76.94 103 ARG A C 1
ATOM 824 O O . ARG A 1 103 ? -24.159 -14.850 46.193 1.00 76.94 103 ARG A O 1
ATOM 831 N N . ASP A 1 104 ? -24.589 -14.170 44.092 1.00 76.25 104 ASP A N 1
ATOM 832 C CA . ASP A 1 104 ? -25.770 -15.020 43.897 1.00 76.25 104 ASP A CA 1
ATOM 833 C C . ASP A 1 104 ? -25.433 -16.521 43.815 1.00 76.25 104 ASP A C 1
ATOM 835 O O . ASP A 1 104 ? -26.276 -17.352 44.127 1.00 76.25 104 ASP A O 1
ATOM 839 N N . GLN A 1 105 ? -24.202 -16.890 43.435 1.00 69.25 105 GLN A N 1
ATOM 840 C CA . GLN A 1 105 ? -23.720 -18.284 43.440 1.00 69.25 105 GLN A CA 1
ATOM 841 C C . GLN A 1 105 ? -23.151 -18.743 44.795 1.00 69.25 105 GLN A C 1
ATOM 843 O O . GLN A 1 105 ? -22.834 -19.920 44.954 1.00 69.25 105 GLN A O 1
ATOM 848 N N . ALA A 1 106 ? -22.966 -17.823 45.748 1.00 63.88 106 ALA A N 1
ATOM 849 C CA . ALA A 1 106 ? -22.409 -18.107 47.073 1.00 63.88 106 ALA A CA 1
ATOM 850 C C . ALA A 1 106 ? -23.485 -18.396 48.145 1.00 63.88 106 ALA A C 1
ATOM 852 O O . ALA A 1 106 ? -23.133 -18.602 49.308 1.00 63.88 106 ALA A O 1
ATOM 853 N N . HIS A 1 107 ? -24.763 -18.411 47.753 1.00 50.78 107 HIS A N 1
ATOM 854 C CA . HIS A 1 107 ? -25.933 -18.793 48.552 1.00 50.78 107 HIS A CA 1
ATOM 855 C C . HIS A 1 107 ? -26.572 -20.067 47.995 1.00 50.78 107 HIS A C 1
ATOM 857 O O . HIS A 1 107 ? -27.110 -20.837 48.823 1.00 50.78 107 HIS A O 1
#

Foldseek 3Di:
DVVLLVVLVVLLVVLVVDPDPVSVVVSVVSVLVSVLVVLQVVQVVCCVVPNVVSNVVSVVVSVVVVVVVVVVVCVVCVVVVPPDDDPVVVVVVVVVVVVVVVVVVVD

Organism: Nicotiana attenuata (NCBI:txid49451)

InterPro domains:
  IPR027469 Cation efflux transmembrane domain superfamily [G3DSA:1.20.1510.10] (1-81)
  IPR027469 Cation efflux transmembrane domain superfamily [SSF161111] (4-83)
  IPR050291 Cation-efflux pump FieF-like [PTHR43840] (1-100)
  IPR058533 Cation efflux protein, transmembrane domain [PF01545] (6-81)

Radius of gyration: 23.66 Å; chains: 1; bounding box: 43×26×73 Å

Sequence (107 aa):
MVSVTMVKFLLMVYCRKFKNEIVRACAQDHFFDVITNSVGLVTAVLAVRFYWWIDPTGAIIIATYTISTWAKTVAENVWSLIGRTAPPDFLTKLTYLIESSRRDQAH

pLDDT: mean 73.11, std 9.09, range [50.78, 89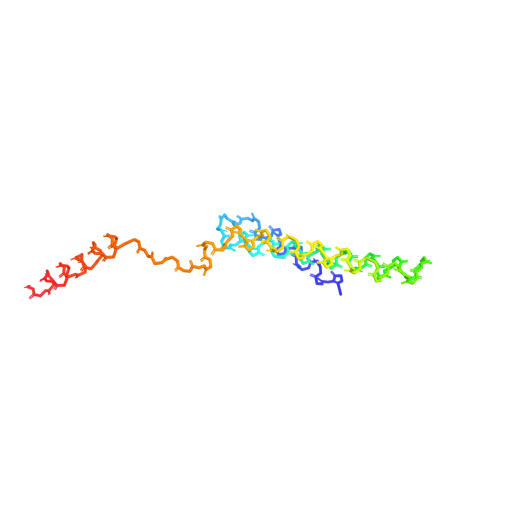.56]

Secondary structure (DSSP, 8-state):
-HHHHHHHHHHHHHHTT---HHHHHHHHHHHHHHHHHHHHHHHHHHHHHT-TTHHHHHHHHHHHHHHHHHHHHHHHHHHHHS--PPPHHHHHHHHHHHHHHHHHT--